Protein AF-A0A2N1TDG7-F1 (afdb_monomer_lite)

Foldseek 3Di:
DPCLAQPLCVVCVVVVLADPLLSVLLSVQLVVLVQFFPDWPDDPVVQVVCCVVPVDGDSGIHVSSVCSNCLCPVCSPPDSVVSSVVSVVVLLLLVVLCVPPVPDDPVVVVVLVVLLCVLPVVVDPDDDPVNVVSVSNNVSPCSCPRRVGDPRDDPVSVVVNVVVVVVVVD

Secondary structure (DSSP, 8-state):
---SS-GGGHHHHHTT-S-HHHHHHHHHHHHHHHHHB-SBSS-HHHHHHHHHHHSS--S--BHHHHHHHHHHHHTTTS-HHHHHHHHHHHHHHHHHHHHHHTT--HHHHHHHHHHHHHHHTT--S---HHHHHHHHHHHHHHHHHHHTB-S---HHHHHHHHHHHHHH--

pLDDT: mean 91.39, std 9.66, range [39.78, 97.44]

Structure (mmCIF, N/CA/C/O backbone):
data_AF-A0A2N1TDG7-F1
#
_entry.id   AF-A0A2N1TDG7-F1
#
loop_
_atom_site.group_PDB
_atom_site.id
_atom_site.type_symbol
_atom_site.label_atom_id
_atom_site.label_alt_id
_atom_site.label_comp_id
_atom_site.label_asym_id
_atom_site.label_entity_id
_atom_site.label_seq_id
_atom_site.pdbx_PDB_ins_code
_atom_site.Cartn_x
_atom_site.Cartn_y
_atom_site.Cartn_z
_atom_site.occupancy
_atom_site.B_iso_or_equiv
_atom_site.auth_seq_id
_atom_site.auth_comp_id
_atom_site.auth_asym_id
_atom_site.auth_atom_id
_atom_site.pdbx_PDB_model_num
ATOM 1 N N . MET A 1 1 ? -23.188 -1.110 1.672 1.00 39.78 1 MET A N 1
ATOM 2 C CA . MET A 1 1 ? -22.485 -0.480 2.803 1.00 39.78 1 MET A CA 1
ATOM 3 C C . MET A 1 1 ? -21.022 -0.675 2.515 1.00 39.78 1 MET A C 1
ATOM 5 O O . MET A 1 1 ? -20.611 -1.820 2.396 1.00 39.78 1 MET A O 1
ATOM 9 N N . GLU A 1 2 ? -20.298 0.408 2.280 1.00 57.28 2 GLU A N 1
ATOM 10 C CA . GLU A 1 2 ? -18.840 0.365 2.197 1.00 57.28 2 GLU A CA 1
ATOM 11 C C . GLU A 1 2 ? -18.329 0.073 3.612 1.00 57.28 2 GLU A C 1
ATOM 13 O O . GLU A 1 2 ? -18.681 0.789 4.552 1.00 57.28 2 GLU A O 1
ATOM 18 N N . GLN A 1 3 ? -17.622 -1.042 3.803 1.00 69.38 3 GLN A N 1
ATOM 19 C CA . GLN A 1 3 ? -16.977 -1.334 5.081 1.00 69.38 3 GLN A CA 1
ATOM 20 C C . GLN A 1 3 ? -15.723 -0.467 5.171 1.00 69.38 3 GLN A C 1
ATOM 22 O O . GLN A 1 3 ? -14.712 -0.755 4.542 1.00 69.38 3 GLN A O 1
ATOM 27 N N . ILE A 1 4 ? -15.829 0.624 5.927 1.00 83.81 4 ILE A N 1
ATOM 28 C CA . ILE A 1 4 ? -14.756 1.612 6.114 1.00 83.81 4 ILE A CA 1
ATOM 29 C C . ILE A 1 4 ? -13.633 1.034 7.001 1.00 83.81 4 ILE A C 1
ATOM 31 O O . ILE A 1 4 ? -12.453 1.341 6.839 1.00 83.81 4 ILE A O 1
ATOM 35 N N . ILE A 1 5 ? -14.003 0.140 7.919 1.00 88.88 5 ILE A N 1
ATOM 36 C CA . ILE A 1 5 ? -13.093 -0.644 8.751 1.00 88.88 5 ILE A CA 1
ATOM 37 C C . ILE A 1 5 ? -13.352 -2.124 8.492 1.00 88.88 5 ILE A C 1
ATOM 39 O O . ILE A 1 5 ? -14.504 -2.560 8.458 1.00 88.88 5 ILE A O 1
ATOM 43 N N . ASN A 1 6 ? -12.274 -2.881 8.338 1.00 90.62 6 ASN A N 1
ATOM 44 C CA . ASN A 1 6 ? -12.296 -4.320 8.204 1.00 90.62 6 ASN A CA 1
ATOM 45 C C . ASN A 1 6 ? -12.738 -4.988 9.512 1.00 90.62 6 ASN A C 1
ATOM 47 O O . ASN A 1 6 ? -12.244 -4.653 10.591 1.00 90.62 6 ASN A O 1
ATOM 51 N N . ASP A 1 7 ? -13.615 -5.988 9.416 1.00 89.81 7 ASP A N 1
ATOM 52 C CA . ASP A 1 7 ? -14.143 -6.702 10.583 1.00 89.81 7 ASP A CA 1
ATOM 53 C C . ASP A 1 7 ? -13.040 -7.384 11.416 1.00 89.81 7 ASP A C 1
ATOM 55 O O . ASP A 1 7 ? -13.212 -7.591 12.620 1.00 89.81 7 ASP A O 1
ATOM 59 N N . ALA A 1 8 ? -11.880 -7.677 10.814 1.00 88.50 8 ALA A N 1
ATOM 60 C CA . ALA A 1 8 ? -10.707 -8.191 11.519 1.00 88.50 8 ALA A CA 1
ATOM 61 C C . ALA A 1 8 ? -10.191 -7.243 12.620 1.00 88.50 8 ALA A C 1
ATOM 63 O O . ALA A 1 8 ? -9.567 -7.709 13.572 1.00 88.50 8 ALA A O 1
ATOM 64 N N . LEU A 1 9 ? -10.480 -5.940 12.532 1.00 92.00 9 LEU A N 1
ATOM 65 C CA . LEU A 1 9 ? -10.015 -4.929 13.486 1.00 92.00 9 LEU A CA 1
ATOM 66 C C . LEU A 1 9 ? -10.985 -4.660 14.637 1.00 92.00 9 LEU A C 1
ATOM 68 O O . LEU A 1 9 ? -10.598 -4.038 15.628 1.00 92.00 9 LEU A O 1
ATOM 72 N N . ILE A 1 10 ? -12.226 -5.152 14.553 1.00 91.62 10 ILE A N 1
ATOM 73 C CA . ILE A 1 10 ? -13.249 -4.937 15.587 1.00 91.62 10 ILE A CA 1
ATOM 74 C C . ILE A 1 10 ? -12.763 -5.357 16.988 1.00 91.62 10 ILE A C 1
ATOM 76 O O . ILE A 1 10 ? -12.973 -4.584 17.927 1.00 91.62 10 ILE A O 1
ATOM 80 N N . PRO A 1 11 ? -12.097 -6.517 17.183 1.00 92.62 11 PRO A N 1
ATOM 81 C CA . PRO A 1 11 ? -11.568 -6.890 18.496 1.00 92.62 11 PRO A CA 1
ATOM 82 C C . PRO A 1 11 ? -10.560 -5.870 19.038 1.00 92.62 11 PRO A C 1
ATOM 84 O O . PRO A 1 11 ? -10.706 -5.412 20.167 1.00 92.62 11 PRO A O 1
ATOM 87 N N . MET A 1 12 ? -9.609 -5.431 18.207 1.00 92.31 12 MET A N 1
ATOM 88 C CA . MET A 1 12 ? -8.567 -4.469 18.594 1.00 92.31 12 MET A CA 1
ATOM 89 C C . MET A 1 12 ? -9.164 -3.115 18.995 1.00 92.31 12 MET A C 1
ATOM 91 O O . MET A 1 12 ? -8.729 -2.494 19.966 1.00 92.31 12 MET A O 1
ATOM 95 N N . MET A 1 13 ? -10.196 -2.666 18.278 1.00 91.81 13 MET A N 1
ATOM 96 C CA . MET A 1 13 ? -10.929 -1.445 18.616 1.00 91.81 13 MET A CA 1
ATOM 97 C C . MET A 1 13 ? -11.673 -1.581 19.947 1.00 91.81 13 MET A C 1
ATOM 99 O O . MET A 1 13 ? -11.580 -0.698 20.798 1.00 91.81 13 MET A O 1
ATOM 103 N N . ASN A 1 14 ? -12.391 -2.690 20.145 1.00 91.69 14 ASN A N 1
ATOM 104 C CA . ASN A 1 14 ? -13.160 -2.937 21.367 1.00 91.69 14 ASN A CA 1
ATOM 105 C C . ASN A 1 14 ? -12.265 -3.081 22.605 1.00 91.69 14 ASN A C 1
ATOM 107 O O . ASN A 1 14 ? -12.670 -2.708 23.704 1.00 91.69 14 ASN A O 1
ATOM 111 N N . GLU A 1 15 ? -11.052 -3.603 22.428 1.00 93.56 15 GLU A N 1
ATOM 112 C CA . GLU A 1 15 ? -10.044 -3.749 23.480 1.00 93.56 15 GLU A CA 1
ATOM 113 C C . GLU A 1 15 ? -9.252 -2.454 23.738 1.00 93.56 15 GLU A C 1
ATOM 115 O O . GLU A 1 15 ? -8.420 -2.410 24.642 1.00 93.56 15 GLU A O 1
ATOM 120 N N . GLY A 1 16 ? -9.524 -1.378 22.989 1.00 90.25 16 GLY A N 1
ATOM 121 C CA . GLY A 1 16 ? -8.869 -0.079 23.161 1.00 90.25 16 GLY A CA 1
ATOM 122 C C . GLY A 1 16 ? -7.412 -0.052 22.693 1.00 90.25 16 GLY A C 1
ATOM 123 O O . GLY A 1 16 ? -6.654 0.819 23.113 1.00 90.25 16 GLY A O 1
ATOM 124 N N . MET A 1 17 ? -7.015 -0.993 21.834 1.00 92.19 17 MET A N 1
ATOM 125 C CA . MET A 1 17 ? -5.651 -1.104 21.306 1.00 92.19 17 MET A CA 1
ATOM 126 C C . MET A 1 17 ? -5.342 -0.071 20.216 1.00 92.19 17 MET A C 1
ATOM 128 O O . MET A 1 17 ? -4.180 0.192 19.918 1.00 92.19 17 MET A O 1
ATOM 132 N N . LEU A 1 18 ? -6.378 0.508 19.605 1.00 92.81 18 LEU A N 1
ATOM 133 C CA . LEU A 1 18 ? -6.262 1.495 18.538 1.00 92.81 18 LEU A CA 1
ATOM 134 C C . LEU A 1 18 ? -6.787 2.844 19.030 1.00 92.81 18 LEU A C 1
ATOM 136 O O . LEU A 1 18 ? -7.944 2.956 19.443 1.00 92.81 18 LEU A O 1
ATOM 140 N N . SER A 1 19 ? -5.943 3.875 18.973 1.00 93.44 19 SER A N 1
ATOM 141 C CA . SER A 1 19 ? -6.372 5.249 19.231 1.00 93.44 19 SER A CA 1
ATOM 142 C C . SER A 1 19 ? -7.298 5.752 18.117 1.00 93.44 19 SER A C 1
ATOM 144 O O . SER A 1 19 ? -7.330 5.212 17.010 1.00 93.44 19 SER A O 1
ATOM 146 N N . ILE A 1 20 ? -8.053 6.819 18.396 1.00 92.69 20 ILE A N 1
ATOM 147 C CA . ILE A 1 20 ? -8.928 7.456 17.396 1.00 92.69 20 ILE A CA 1
ATOM 148 C C . ILE A 1 20 ? -8.111 7.933 16.187 1.00 92.69 20 ILE A C 1
ATOM 150 O O . ILE A 1 20 ? -8.551 7.774 15.051 1.00 92.69 20 ILE A O 1
ATOM 154 N N . GLU A 1 21 ? -6.913 8.471 16.422 1.00 94.06 21 GLU A N 1
ATOM 155 C CA . GLU A 1 21 ? -6.016 8.928 15.355 1.00 94.06 21 GLU A CA 1
ATOM 156 C C . GLU A 1 21 ? -5.603 7.769 14.441 1.00 94.06 21 GLU A C 1
ATOM 158 O O . GLU A 1 21 ? -5.742 7.878 13.224 1.00 94.06 21 GLU A O 1
ATOM 163 N N . ARG A 1 22 ? -5.231 6.614 15.011 1.00 95.31 22 ARG A N 1
ATOM 164 C CA . ARG A 1 22 ? -4.927 5.410 14.222 1.00 95.31 22 ARG A CA 1
ATOM 165 C C . ARG A 1 22 ? -6.107 4.911 13.421 1.00 95.31 22 ARG A C 1
ATOM 167 O O . ARG A 1 22 ? -5.932 4.501 12.283 1.00 95.31 22 ARG A O 1
ATOM 174 N N . ILE A 1 23 ? -7.303 4.923 14.005 1.00 94.75 23 ILE A N 1
ATOM 175 C CA . ILE A 1 23 ? -8.512 4.506 13.291 1.00 94.75 23 ILE A CA 1
ATOM 176 C C . ILE A 1 23 ? -8.710 5.399 12.064 1.00 94.75 23 ILE A C 1
ATOM 178 O O . ILE A 1 23 ? -8.958 4.882 10.981 1.00 94.75 23 ILE A O 1
ATOM 182 N N . HIS A 1 24 ? -8.539 6.717 12.193 1.00 95.31 24 HIS A N 1
ATOM 183 C CA . HIS A 1 24 ? -8.613 7.624 11.046 1.00 95.31 24 HIS A CA 1
ATOM 184 C C . HIS A 1 24 ? -7.549 7.333 9.985 1.00 95.31 24 HIS A C 1
ATOM 186 O O . HIS A 1 24 ? -7.882 7.274 8.803 1.00 95.31 24 HIS A O 1
ATOM 192 N N . ASP A 1 25 ? -6.302 7.104 10.390 1.00 97.00 25 ASP A N 1
ATOM 193 C CA . ASP A 1 25 ? -5.216 6.787 9.461 1.00 97.00 25 ASP A CA 1
ATOM 194 C C . ASP A 1 25 ? -5.434 5.428 8.753 1.00 97.00 25 ASP A C 1
ATOM 196 O O . ASP A 1 25 ? -5.157 5.288 7.561 1.00 97.00 25 ASP A O 1
ATOM 200 N N . LEU A 1 26 ? -6.001 4.441 9.454 1.00 96.94 26 LEU A N 1
ATOM 201 C CA . LEU A 1 26 ? -6.372 3.126 8.916 1.00 96.94 26 LEU A CA 1
ATOM 202 C C . LEU A 1 26 ? -7.540 3.198 7.926 1.00 96.94 26 LEU A C 1
ATOM 204 O O . LEU A 1 26 ? -7.561 2.474 6.930 1.00 96.94 26 LEU A O 1
ATOM 208 N N . ILE A 1 27 ? -8.528 4.053 8.189 1.00 96.50 27 ILE A N 1
ATOM 209 C CA . ILE A 1 27 ? -9.608 4.343 7.235 1.00 96.50 27 ILE A CA 1
ATOM 210 C C . ILE A 1 27 ? -9.012 4.977 5.984 1.00 96.50 27 ILE A C 1
ATOM 212 O O . ILE A 1 27 ? -9.246 4.498 4.877 1.00 96.50 27 ILE A O 1
ATOM 216 N N . TYR A 1 28 ? -8.190 6.008 6.180 1.00 96.88 28 TYR A N 1
ATOM 217 C CA . TYR A 1 28 ? -7.565 6.743 5.095 1.00 96.88 28 TYR A CA 1
ATOM 218 C C . TYR A 1 28 ? -6.764 5.824 4.169 1.00 96.88 28 TYR A C 1
ATOM 220 O O . TYR A 1 28 ? -6.957 5.865 2.954 1.00 96.88 28 TYR A O 1
ATOM 228 N N . ILE A 1 29 ? -5.894 4.969 4.721 1.00 97.38 29 ILE A N 1
ATOM 229 C CA . ILE A 1 29 ? -5.066 4.098 3.883 1.00 97.38 29 ILE A CA 1
ATOM 230 C C . ILE A 1 29 ? -5.910 3.079 3.115 1.00 97.38 29 ILE A C 1
ATOM 232 O O . ILE A 1 29 ? -5.647 2.840 1.939 1.00 97.38 29 ILE A O 1
ATOM 236 N N . LYS A 1 30 ? -6.964 2.528 3.729 1.00 97.12 30 LYS A N 1
ATOM 237 C CA . LYS A 1 30 ? -7.884 1.621 3.036 1.00 97.12 30 LYS A CA 1
ATOM 238 C C . LYS A 1 30 ? -8.555 2.317 1.856 1.00 97.12 30 LYS A C 1
ATOM 240 O O . LYS A 1 30 ? -8.523 1.790 0.748 1.00 97.12 30 LYS A O 1
ATOM 245 N N . GLU A 1 31 ? -9.120 3.499 2.087 1.00 96.56 31 GLU A N 1
ATOM 246 C CA . GLU A 1 31 ? -9.810 4.277 1.057 1.00 96.56 31 GLU A CA 1
ATOM 247 C C . GLU A 1 31 ? -8.870 4.693 -0.077 1.00 96.56 31 GLU A C 1
ATOM 249 O O . GLU A 1 31 ? -9.250 4.592 -1.242 1.00 96.56 31 GLU A O 1
ATOM 254 N N . LEU A 1 32 ? -7.641 5.119 0.244 1.00 97.25 32 LEU A N 1
ATOM 255 C CA . LEU A 1 32 ? -6.604 5.420 -0.742 1.00 97.25 32 LEU A CA 1
ATOM 256 C C . LEU A 1 32 ? -6.355 4.205 -1.642 1.00 97.25 32 LEU A C 1
ATOM 258 O O . LEU A 1 32 ? -6.479 4.312 -2.862 1.00 97.25 32 LEU A O 1
ATOM 262 N N . ILE A 1 33 ? -6.019 3.059 -1.043 1.00 97.44 33 ILE A N 1
ATOM 263 C CA . ILE A 1 33 ? -5.650 1.846 -1.779 1.00 97.44 33 ILE A CA 1
ATOM 264 C C . ILE A 1 33 ? -6.830 1.325 -2.602 1.00 97.44 33 ILE A C 1
ATOM 266 O O . ILE A 1 33 ? -6.655 1.008 -3.778 1.00 97.44 33 ILE A O 1
ATOM 270 N N . ASP A 1 34 ? -8.035 1.282 -2.030 1.00 96.19 34 ASP A N 1
ATOM 271 C CA . ASP A 1 34 ? -9.234 0.817 -2.733 1.00 96.19 34 ASP A CA 1
ATOM 272 C C . ASP A 1 34 ? -9.595 1.730 -3.924 1.00 96.19 34 ASP A C 1
ATOM 274 O O . ASP A 1 34 ? -10.115 1.246 -4.929 1.00 96.19 34 ASP A O 1
ATOM 278 N N . ARG A 1 35 ? -9.280 3.034 -3.866 1.00 96.31 35 ARG A N 1
ATOM 279 C CA . ARG A 1 35 ? -9.484 3.970 -4.988 1.00 96.31 35 ARG A CA 1
ATOM 280 C C . ARG A 1 35 ? -8.512 3.758 -6.139 1.00 96.31 35 ARG A C 1
ATOM 282 O O . ARG A 1 35 ? -8.903 3.936 -7.294 1.00 96.31 35 ARG A O 1
ATOM 289 N N . VAL A 1 36 ? -7.246 3.490 -5.829 1.00 97.00 36 VAL A N 1
ATOM 290 C CA . VAL A 1 36 ? -6.164 3.466 -6.827 1.00 97.00 36 VAL A CA 1
ATOM 291 C C . VAL A 1 36 ? -5.855 2.062 -7.331 1.00 97.00 36 VAL A C 1
ATOM 293 O O . VAL A 1 36 ? -5.184 1.924 -8.347 1.00 97.00 36 VAL A O 1
ATOM 296 N N . SER A 1 37 ? -6.338 1.018 -6.661 1.00 97.06 37 SER A N 1
ATOM 297 C CA . SER A 1 37 ? -6.128 -0.369 -7.067 1.00 97.06 37 SER A CA 1
ATOM 298 C C . SER A 1 37 ? -7.207 -0.844 -8.044 1.00 97.06 37 SER A C 1
ATOM 300 O O . SER A 1 37 ? -8.404 -0.689 -7.813 1.00 97.06 37 SER A O 1
ATOM 302 N N . THR A 1 38 ? -6.787 -1.484 -9.137 1.00 95.50 38 THR A N 1
ATOM 303 C CA . THR A 1 38 ? -7.698 -2.145 -10.095 1.00 95.50 38 THR A CA 1
ATOM 304 C C . THR A 1 38 ? -7.807 -3.652 -9.883 1.00 95.50 38 THR A C 1
ATOM 306 O O . THR A 1 38 ? -8.642 -4.313 -10.507 1.00 95.50 38 THR A O 1
ATOM 309 N N . ARG A 1 39 ? -6.969 -4.212 -9.008 1.00 94.88 39 ARG A N 1
ATOM 310 C CA . ARG A 1 39 ? -6.893 -5.643 -8.710 1.00 94.88 39 ARG A CA 1
ATOM 311 C C . ARG A 1 39 ? -7.417 -5.930 -7.309 1.00 94.88 39 ARG A C 1
ATOM 313 O O . ARG A 1 39 ? -7.444 -5.067 -6.439 1.00 94.88 39 ARG A O 1
ATOM 320 N N . LYS A 1 40 ? -7.850 -7.167 -7.082 1.00 92.06 40 LYS A N 1
ATOM 321 C CA . LYS A 1 40 ? -8.222 -7.633 -5.741 1.00 92.06 40 LYS A CA 1
ATOM 322 C C . LYS A 1 40 ? -7.046 -8.354 -5.101 1.00 92.06 40 LYS A C 1
ATOM 324 O O . LYS A 1 40 ? -6.244 -8.953 -5.811 1.00 92.06 40 LYS A O 1
ATOM 329 N N . TYR A 1 41 ? -7.005 -8.354 -3.771 1.00 93.31 41 TYR A N 1
ATOM 330 C CA . TYR A 1 41 ? -6.035 -9.153 -3.025 1.00 93.31 41 TYR A CA 1
ATOM 331 C C . TYR A 1 41 ? -6.302 -10.650 -3.214 1.00 93.31 41 TYR A C 1
ATOM 333 O O . TYR A 1 41 ? -5.388 -11.440 -3.439 1.00 93.31 41 TYR A O 1
ATOM 341 N N . ILE A 1 42 ? -7.582 -11.036 -3.200 1.00 92.12 42 ILE A N 1
ATOM 342 C CA . ILE A 1 42 ? -8.017 -12.377 -3.588 1.00 92.12 42 ILE A CA 1
ATOM 343 C C . ILE A 1 42 ? -9.043 -12.328 -4.714 1.00 92.12 42 ILE A C 1
ATOM 345 O O . ILE A 1 42 ? -9.989 -11.536 -4.724 1.00 92.12 42 ILE A O 1
ATOM 349 N N . GLU A 1 43 ? -8.876 -13.245 -5.660 1.00 90.25 43 GLU A N 1
ATOM 350 C CA . GLU A 1 43 ? -9.815 -13.421 -6.757 1.00 90.25 43 GLU A CA 1
ATOM 351 C C . GLU A 1 43 ? -11.204 -13.818 -6.253 1.00 90.25 43 GL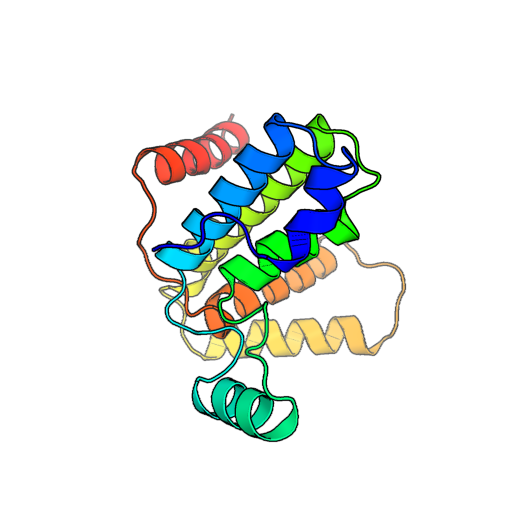U A C 1
ATOM 353 O O . GLU A 1 43 ? -11.355 -14.602 -5.311 1.00 90.25 43 GLU A O 1
ATOM 358 N N . SER A 1 44 ? -12.243 -13.332 -6.938 1.00 87.12 44 SER A N 1
ATOM 359 C CA . SER A 1 44 ? -13.638 -13.555 -6.515 1.00 87.12 44 SER A CA 1
ATOM 360 C C . SER A 1 44 ? -13.976 -15.050 -6.430 1.00 87.12 44 SER A C 1
ATOM 362 O O . SER A 1 44 ? -14.647 -15.486 -5.500 1.00 87.12 44 SER A O 1
ATOM 364 N N . ARG A 1 45 ? -13.426 -15.859 -7.345 1.00 89.88 45 ARG A N 1
ATOM 365 C CA . ARG A 1 45 ? -13.568 -17.321 -7.322 1.00 89.88 45 ARG A CA 1
ATOM 366 C C . ARG A 1 45 ? -12.941 -17.949 -6.075 1.00 89.88 45 ARG A C 1
ATOM 368 O O . ARG A 1 45 ? -13.538 -18.837 -5.478 1.00 89.88 45 ARG A O 1
ATOM 375 N N . THR A 1 46 ? -11.762 -17.483 -5.673 1.00 91.38 46 THR A N 1
ATOM 376 C CA . THR A 1 46 ? -11.080 -17.965 -4.466 1.00 91.38 46 THR A CA 1
ATOM 377 C C . THR A 1 46 ? -11.891 -17.627 -3.219 1.00 91.38 46 THR A C 1
ATOM 379 O O . THR A 1 46 ? -12.069 -18.481 -2.353 1.00 91.38 46 THR A O 1
ATOM 382 N N . ALA A 1 47 ? -12.445 -16.413 -3.148 1.00 90.25 47 ALA A N 1
ATOM 383 C CA . ALA A 1 47 ? -13.326 -16.011 -2.054 1.00 90.25 47 ALA A CA 1
ATOM 384 C C . ALA A 1 47 ? -14.589 -16.893 -1.976 1.00 90.25 47 ALA A C 1
ATOM 386 O O . ALA A 1 47 ? -14.959 -17.346 -0.892 1.00 90.25 47 ALA A O 1
ATOM 387 N N . GLU A 1 48 ? -15.210 -17.207 -3.118 1.00 91.25 48 GLU A N 1
ATOM 388 C CA . GLU A 1 48 ? -16.355 -18.125 -3.186 1.00 91.25 48 GLU A CA 1
ATOM 389 C C . GLU A 1 48 ? -16.000 -19.552 -2.748 1.00 91.25 48 GLU A C 1
ATOM 391 O O . GLU A 1 48 ? -16.776 -20.194 -2.036 1.00 91.25 48 GLU A O 1
ATOM 396 N N . ASP A 1 49 ? -14.838 -20.063 -3.152 1.00 93.06 49 ASP A N 1
ATOM 397 C CA . ASP A 1 49 ? -14.385 -21.401 -2.770 1.00 93.06 49 ASP A CA 1
ATOM 398 C C . ASP A 1 49 ? -14.096 -21.485 -1.259 1.00 93.06 49 ASP A C 1
ATOM 400 O O . ASP A 1 49 ? -14.457 -22.474 -0.613 1.00 93.06 49 ASP A O 1
ATOM 404 N N . LEU A 1 50 ? -13.534 -20.426 -0.662 1.00 91.62 50 LEU A N 1
ATOM 405 C CA . LEU A 1 50 ? -13.372 -20.307 0.791 1.00 91.62 50 LEU A CA 1
ATOM 406 C C . LEU A 1 50 ? -14.726 -20.271 1.508 1.00 91.62 50 LEU A C 1
ATOM 408 O O . LEU A 1 50 ? -14.919 -21.013 2.474 1.00 91.62 50 LEU A O 1
ATOM 412 N N . PHE A 1 51 ? -15.686 -19.497 0.997 1.00 92.75 51 PHE A N 1
ATOM 413 C CA . PHE A 1 51 ? -17.042 -19.454 1.540 1.00 92.75 51 PHE A CA 1
ATOM 414 C C . PHE A 1 51 ? -17.721 -20.825 1.496 1.00 92.75 51 PHE A C 1
ATOM 416 O O . PHE A 1 51 ? -18.288 -21.269 2.492 1.00 92.75 51 PHE A O 1
ATOM 423 N N . ARG A 1 52 ? -17.615 -21.552 0.378 1.00 94.12 52 ARG A N 1
ATOM 424 C CA . ARG A 1 52 ? -18.168 -22.913 0.255 1.00 94.12 52 ARG A CA 1
ATOM 425 C C . ARG A 1 52 ? -17.539 -23.892 1.242 1.00 94.12 52 ARG A C 1
ATOM 427 O O . ARG A 1 52 ? -18.226 -24.790 1.719 1.00 94.12 52 ARG A O 1
ATOM 434 N N . LYS A 1 53 ? -16.243 -23.742 1.527 1.00 95.19 53 LYS A N 1
ATOM 435 C CA . LYS A 1 53 ? -15.496 -24.648 2.406 1.00 95.19 53 LYS A CA 1
ATOM 436 C C . LYS A 1 53 ? -15.729 -24.372 3.891 1.00 95.19 53 LYS A C 1
ATOM 438 O O . LYS A 1 53 ? -15.820 -25.322 4.665 1.00 95.19 53 LYS A O 1
ATOM 443 N N . TYR A 1 54 ? -15.798 -23.104 4.286 1.00 94.38 54 TYR A N 1
ATOM 444 C CA . TYR A 1 54 ? -15.799 -22.693 5.694 1.00 94.38 54 TYR A CA 1
ATOM 445 C C . TYR A 1 54 ? -17.107 -22.036 6.156 1.00 94.38 54 TYR A C 1
ATOM 447 O O . TYR A 1 54 ? -17.290 -21.826 7.350 1.00 94.38 54 TYR A O 1
ATOM 455 N N . GLY A 1 55 ? -18.030 -21.732 5.240 1.00 91.69 55 GLY A N 1
ATOM 456 C CA . GLY A 1 55 ? -19.327 -21.115 5.538 1.00 91.69 55 GLY A CA 1
ATOM 457 C C . GLY A 1 55 ? -19.268 -19.616 5.850 1.00 91.69 55 GLY A C 1
ATOM 458 O O . GLY A 1 55 ? -20.293 -19.034 6.198 1.00 91.69 55 GLY A O 1
ATOM 459 N N . VAL A 1 56 ? -18.094 -18.992 5.733 1.00 90.00 56 VAL A N 1
ATOM 460 C CA . VAL A 1 56 ? -17.856 -17.569 6.013 1.00 90.00 56 VAL A CA 1
ATOM 461 C C . VAL A 1 56 ? -17.005 -16.950 4.910 1.00 90.00 56 VAL A C 1
ATOM 463 O O . VAL A 1 56 ? -16.141 -17.618 4.339 1.00 90.00 56 VAL A O 1
ATOM 466 N N . MET A 1 57 ? -17.276 -15.686 4.581 1.00 88.56 57 MET A N 1
ATOM 467 C CA . MET A 1 57 ? -16.433 -14.938 3.648 1.00 88.56 57 MET A CA 1
ATOM 468 C C . MET A 1 57 ? -15.110 -14.580 4.337 1.00 88.56 57 MET A C 1
ATOM 470 O O . MET A 1 57 ? -15.111 -14.334 5.544 1.00 88.56 57 MET A O 1
ATOM 474 N N . PRO A 1 58 ? -13.985 -14.557 3.605 1.00 90.69 58 PRO A N 1
ATOM 475 C CA . PRO A 1 58 ? -12.739 -14.031 4.143 1.00 90.69 58 PRO A CA 1
ATOM 476 C C . PRO A 1 58 ? -12.891 -12.542 4.466 1.00 90.69 58 PRO A C 1
ATOM 478 O O . PRO A 1 58 ? -13.517 -11.805 3.706 1.00 90.69 58 PRO A O 1
ATOM 481 N N . ASN A 1 59 ? -12.283 -12.111 5.570 1.00 90.12 59 ASN A N 1
ATOM 482 C CA . ASN A 1 59 ? -12.295 -10.704 5.966 1.00 90.12 59 ASN A CA 1
ATOM 483 C C . ASN A 1 59 ? -11.432 -9.846 5.032 1.00 90.12 59 ASN A C 1
ATOM 485 O O . ASN A 1 59 ? -11.757 -8.693 4.804 1.00 90.12 59 ASN A O 1
ATOM 489 N N . ILE A 1 60 ? -10.357 -10.402 4.466 1.00 92.88 60 ILE A N 1
ATOM 490 C CA . ILE A 1 60 ? -9.458 -9.683 3.557 1.00 92.88 60 ILE A CA 1
ATOM 491 C C . ILE A 1 60 ? -9.808 -10.052 2.116 1.00 92.88 60 ILE A C 1
ATOM 493 O O . ILE A 1 60 ? -9.569 -11.187 1.695 1.00 92.88 60 ILE A O 1
ATOM 497 N N . ILE A 1 61 ? -10.386 -9.107 1.368 1.00 93.12 61 ILE A N 1
ATOM 498 C CA . ILE A 1 61 ? -10.792 -9.299 -0.032 1.00 93.12 61 ILE A CA 1
ATOM 499 C C . ILE A 1 61 ? -10.063 -8.322 -0.958 1.00 93.12 61 ILE A C 1
ATOM 501 O O . ILE A 1 61 ? -9.582 -8.722 -2.025 1.00 93.12 61 ILE A O 1
ATOM 505 N N . THR A 1 62 ? -9.988 -7.047 -0.577 1.00 94.94 62 THR A N 1
ATOM 506 C CA . THR A 1 62 ? -9.299 -6.000 -1.342 1.00 94.94 62 THR A CA 1
ATOM 507 C C . THR A 1 62 ? -7.878 -5.775 -0.837 1.00 94.94 62 THR A C 1
ATOM 509 O O . THR A 1 62 ? -7.514 -6.197 0.261 1.00 94.94 62 THR A O 1
ATOM 512 N N . TRP A 1 63 ? -7.059 -5.086 -1.634 1.00 96.56 63 TRP A N 1
ATOM 513 C CA . TRP A 1 63 ? -5.763 -4.617 -1.149 1.00 96.56 63 TRP A CA 1
ATOM 514 C C . TRP A 1 63 ? -5.927 -3.624 0.007 1.00 96.56 63 TRP A C 1
ATOM 516 O O . TRP A 1 63 ? -5.161 -3.696 0.961 1.00 96.56 63 TRP A O 1
ATOM 526 N N . GLY A 1 64 ? -6.961 -2.773 0.005 1.00 96.62 64 GLY A N 1
ATOM 527 C CA . GLY A 1 64 ? -7.243 -1.887 1.134 1.00 96.62 64 GLY A CA 1
ATOM 528 C C . GLY A 1 64 ? -7.532 -2.647 2.433 1.00 96.62 64 GLY A C 1
ATOM 529 O O . GLY A 1 64 ? -7.038 -2.247 3.483 1.00 96.62 64 GLY A O 1
ATOM 530 N N . ASP A 1 65 ? -8.251 -3.778 2.376 1.00 96.12 65 ASP A N 1
ATOM 531 C CA . ASP A 1 65 ? -8.436 -4.661 3.541 1.00 96.12 65 ASP A CA 1
ATOM 532 C C . ASP A 1 65 ? -7.107 -5.198 4.073 1.00 96.12 65 ASP A C 1
ATOM 534 O O . ASP A 1 65 ? -6.888 -5.235 5.287 1.00 96.12 65 ASP A O 1
ATOM 538 N N . TYR A 1 66 ? -6.236 -5.625 3.156 1.00 96.25 66 TYR A N 1
ATOM 539 C CA . TYR A 1 66 ? -4.931 -6.180 3.486 1.00 96.25 66 TYR A CA 1
ATOM 540 C C . TYR A 1 66 ? -4.053 -5.126 4.158 1.00 96.25 66 TYR A C 1
ATOM 542 O O . TYR A 1 66 ? -3.614 -5.348 5.280 1.00 96.25 66 TYR A O 1
ATOM 550 N N . PHE A 1 67 ? -3.866 -3.960 3.531 1.00 96.94 67 PHE A N 1
ATOM 551 C CA . PHE A 1 67 ? -3.054 -2.878 4.093 1.00 96.94 67 PHE A CA 1
ATOM 552 C C . PHE A 1 67 ? -3.592 -2.416 5.445 1.00 96.94 67 PHE A C 1
ATOM 554 O O . PHE A 1 67 ? -2.828 -2.277 6.395 1.00 96.94 67 PHE A O 1
ATOM 561 N N . GLN A 1 68 ? -4.908 -2.234 5.565 1.00 96.94 68 GLN A N 1
ATOM 562 C CA . GLN A 1 68 ? -5.517 -1.820 6.823 1.00 96.94 68 GLN A CA 1
ATOM 563 C C . GLN A 1 68 ? -5.276 -2.846 7.937 1.00 96.94 68 GLN A C 1
ATOM 565 O O . GLN A 1 68 ? -4.906 -2.479 9.051 1.00 96.94 68 GLN A O 1
ATOM 570 N N . THR A 1 69 ? -5.465 -4.132 7.638 1.00 95.69 69 TH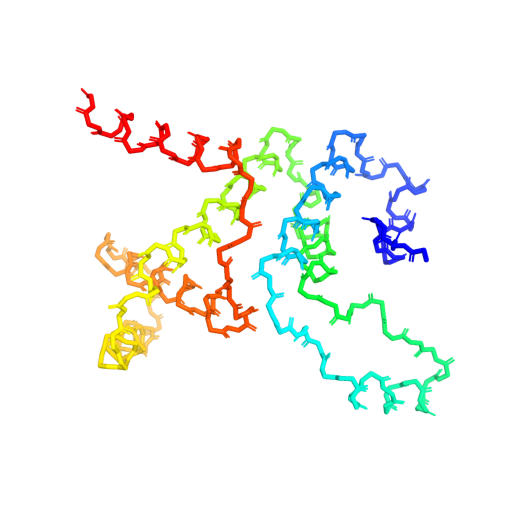R A N 1
ATOM 571 C CA . THR A 1 69 ? -5.289 -5.196 8.630 1.00 95.69 69 THR A CA 1
ATOM 572 C C . THR A 1 69 ? -3.821 -5.363 9.004 1.00 95.69 69 THR A C 1
ATOM 574 O O . THR A 1 69 ? -3.495 -5.359 10.188 1.00 95.69 69 THR A O 1
ATOM 577 N N . GLU A 1 70 ? -2.940 -5.437 8.007 1.00 95.94 70 GLU A N 1
ATOM 578 C CA . GLU A 1 70 ? -1.509 -5.659 8.194 1.00 95.94 70 GLU A CA 1
ATOM 579 C C . GLU A 1 70 ? -0.860 -4.508 8.958 1.00 95.94 70 GLU A C 1
ATOM 581 O O . GLU A 1 70 ? -0.108 -4.748 9.899 1.00 95.94 70 GLU A O 1
ATOM 586 N N . MET A 1 71 ? -1.179 -3.253 8.626 1.00 96.06 71 MET A N 1
ATOM 587 C CA . MET A 1 71 ? -0.642 -2.101 9.355 1.00 96.06 71 MET A CA 1
ATOM 588 C C . MET A 1 71 ? -1.131 -2.072 10.801 1.00 96.06 71 MET A C 1
ATOM 590 O O . MET A 1 71 ? -0.338 -1.821 11.707 1.00 96.06 71 MET A O 1
ATOM 594 N N . ALA A 1 72 ? -2.415 -2.352 11.040 1.00 94.69 72 ALA A N 1
ATOM 595 C CA . ALA A 1 72 ? -2.954 -2.379 12.394 1.00 94.69 72 ALA A CA 1
ATOM 596 C C . ALA A 1 72 ? -2.275 -3.448 13.264 1.00 94.69 72 ALA A C 1
ATOM 598 O O . ALA A 1 72 ? -2.008 -3.184 14.436 1.00 94.69 72 ALA A O 1
ATOM 599 N N . SER A 1 73 ? -1.981 -4.630 12.710 1.00 93.19 73 SER A N 1
ATOM 600 C CA . SER A 1 73 ? -1.357 -5.730 13.450 1.00 93.19 73 SER A CA 1
ATOM 601 C C . SER A 1 73 ? 0.156 -5.588 13.592 1.00 93.19 73 SER A C 1
ATOM 603 O O . SER A 1 73 ? 0.678 -5.738 14.694 1.00 93.19 73 SER A O 1
ATOM 605 N N . SER A 1 74 ? 0.868 -5.305 12.500 1.00 93.69 74 SER A N 1
ATOM 606 C CA . SER A 1 74 ? 2.339 -5.292 12.473 1.00 93.69 74 SER A CA 1
ATOM 607 C C . SER A 1 74 ? 2.938 -4.068 13.163 1.00 93.69 74 SER A C 1
ATOM 609 O O . SER A 1 74 ? 4.026 -4.151 13.729 1.00 93.69 74 SER A O 1
ATOM 611 N N . LEU A 1 75 ? 2.220 -2.941 13.164 1.00 94.12 75 LEU A N 1
ATOM 612 C CA . LEU A 1 75 ? 2.692 -1.669 13.719 1.00 94.12 75 LEU A 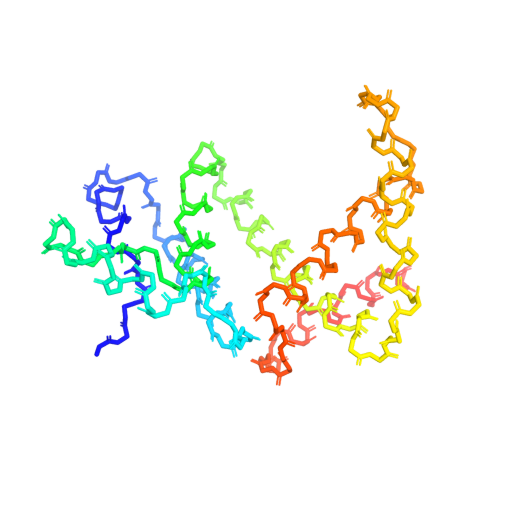CA 1
ATOM 613 C C . LEU A 1 75 ? 2.028 -1.327 15.056 1.00 94.12 75 LEU A C 1
ATOM 615 O O . LEU A 1 75 ? 2.088 -0.181 15.507 1.00 94.12 75 LEU A O 1
ATOM 619 N N . LEU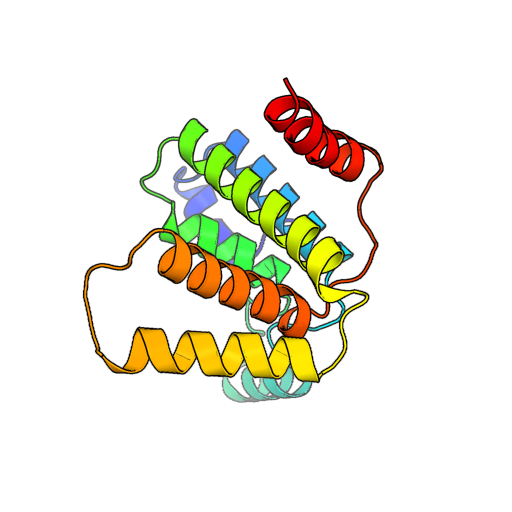 A 1 76 ? 1.387 -2.308 15.696 1.00 91.62 76 LEU A N 1
ATOM 620 C CA . LEU A 1 76 ? 0.609 -2.098 16.913 1.00 91.62 76 LEU A CA 1
ATOM 621 C C . LEU A 1 76 ? 1.436 -1.453 18.036 1.00 91.62 76 LEU A C 1
ATOM 623 O O . LEU A 1 76 ? 0.944 -0.564 18.729 1.00 91.62 76 LEU A O 1
ATOM 627 N N . GLU A 1 77 ? 2.692 -1.869 18.187 1.00 92.62 77 GLU A N 1
ATOM 628 C CA . GLU A 1 77 ? 3.584 -1.419 19.263 1.00 92.62 77 GLU A CA 1
ATOM 629 C C . GLU A 1 77 ? 4.254 -0.060 19.002 1.00 92.62 77 GLU A C 1
ATOM 631 O O . GLU A 1 77 ? 4.892 0.489 19.902 1.00 92.62 77 GLU A O 1
ATOM 636 N N . LEU A 1 78 ? 4.121 0.502 17.795 1.00 93.75 78 LEU A N 1
ATOM 637 C CA . LEU A 1 78 ? 4.693 1.811 17.479 1.00 93.75 78 LEU A CA 1
ATOM 638 C C . LEU A 1 78 ? 4.010 2.929 18.275 1.00 93.75 78 LEU A C 1
ATOM 640 O O . LEU A 1 78 ? 2.930 2.740 18.826 1.00 93.75 78 LEU A O 1
ATOM 644 N N . ALA A 1 79 ? 4.607 4.120 18.329 1.00 94.50 79 ALA A N 1
ATOM 645 C CA . ALA A 1 79 ? 3.899 5.314 18.793 1.00 94.50 79 ALA A CA 1
ATOM 646 C C . ALA A 1 79 ? 2.980 5.863 17.686 1.00 94.50 79 ALA A C 1
ATOM 648 O O . ALA A 1 79 ? 3.232 5.648 16.503 1.00 94.50 79 ALA A O 1
ATOM 649 N N . ASP A 1 80 ? 1.946 6.631 18.038 1.00 93.00 80 ASP A N 1
ATOM 650 C CA . ASP A 1 80 ? 0.989 7.181 17.055 1.00 93.00 80 ASP A CA 1
ATOM 651 C C . ASP A 1 80 ? 1.663 8.066 15.994 1.00 93.00 80 ASP A C 1
ATOM 653 O O . ASP A 1 80 ? 1.334 7.991 14.812 1.00 93.00 80 ASP A O 1
ATOM 657 N N . ALA A 1 81 ? 2.684 8.835 16.384 1.00 94.19 81 ALA A N 1
ATOM 658 C CA . ALA A 1 81 ? 3.479 9.618 15.440 1.00 94.19 81 ALA A CA 1
ATOM 659 C C . ALA A 1 81 ? 4.243 8.735 14.435 1.00 94.19 81 ALA A C 1
ATOM 661 O O . ALA A 1 81 ? 4.379 9.103 13.269 1.00 94.19 81 ALA A O 1
ATOM 662 N N . ASP A 1 82 ? 4.733 7.574 14.868 1.00 96.00 82 ASP A N 1
ATOM 663 C CA . ASP A 1 82 ? 5.476 6.632 14.026 1.00 96.00 82 ASP A CA 1
ATOM 664 C C . ASP A 1 82 ? 4.531 5.865 13.105 1.00 96.00 82 ASP A C 1
ATOM 666 O O . ASP A 1 82 ? 4.818 5.702 11.922 1.00 96.00 82 ASP A O 1
ATOM 670 N N . PHE A 1 83 ? 3.360 5.487 13.620 1.00 96.44 83 PHE A N 1
ATOM 671 C CA . PHE A 1 83 ? 2.284 4.898 12.834 1.00 96.44 83 PHE A CA 1
ATOM 672 C C . PHE A 1 83 ? 1.864 5.828 11.688 1.00 96.44 83 PHE A C 1
ATOM 674 O O . PHE A 1 83 ? 1.836 5.429 10.525 1.00 96.44 83 PHE A O 1
ATOM 681 N N . LYS A 1 84 ? 1.631 7.109 11.991 1.00 95.94 84 LYS A N 1
ATOM 682 C CA . LYS A 1 84 ? 1.283 8.120 10.987 1.00 95.94 84 LYS A CA 1
ATOM 683 C C . LYS A 1 84 ? 2.383 8.325 9.944 1.00 95.94 84 LYS A C 1
ATOM 685 O O . LYS A 1 84 ? 2.092 8.557 8.765 1.00 95.94 84 LYS A O 1
ATOM 690 N N . ARG A 1 85 ? 3.652 8.238 10.359 1.00 96.31 85 ARG A N 1
ATOM 691 C CA . ARG A 1 85 ? 4.792 8.250 9.433 1.00 96.31 85 ARG A CA 1
ATOM 692 C C . ARG A 1 85 ? 4.759 7.036 8.512 1.00 96.31 85 ARG A C 1
ATOM 694 O O . ARG A 1 85 ? 4.850 7.234 7.310 1.00 96.31 85 ARG A O 1
ATOM 701 N N . ALA A 1 86 ? 4.519 5.836 9.036 1.00 96.69 86 ALA A N 1
ATOM 702 C CA . ALA A 1 86 ? 4.391 4.630 8.220 1.00 96.69 86 ALA A CA 1
ATOM 703 C C . ALA A 1 86 ? 3.249 4.739 7.194 1.00 96.69 86 ALA A C 1
ATOM 705 O O . ALA A 1 86 ? 3.441 4.424 6.024 1.00 96.69 86 ALA A O 1
ATOM 706 N N . VAL A 1 87 ? 2.087 5.271 7.587 1.00 96.81 87 VAL A N 1
ATOM 707 C CA . VAL A 1 87 ? 0.962 5.528 6.661 1.00 96.81 87 VAL A CA 1
ATOM 708 C C . VAL A 1 87 ? 1.351 6.531 5.576 1.00 96.81 87 VAL A C 1
ATOM 710 O O . VAL A 1 87 ? 1.017 6.353 4.405 1.00 96.81 87 VAL A O 1
ATOM 713 N N . SER A 1 88 ? 2.104 7.566 5.947 1.00 96.50 88 SER A N 1
ATOM 714 C CA . SER A 1 88 ? 2.629 8.542 4.992 1.00 96.50 88 SER A CA 1
ATOM 715 C C . SER A 1 88 ? 3.645 7.923 4.028 1.00 96.50 88 SER A C 1
ATOM 717 O O . SER A 1 88 ? 3.611 8.257 2.848 1.00 96.50 88 SER A O 1
ATOM 719 N N . THR A 1 89 ? 4.495 7.006 4.497 1.00 96.00 89 THR A N 1
ATOM 720 C CA . THR A 1 89 ? 5.435 6.247 3.659 1.00 96.00 89 THR A CA 1
ATOM 721 C C . THR A 1 89 ? 4.692 5.379 2.651 1.00 96.00 89 THR A C 1
ATOM 723 O O . THR A 1 89 ? 4.957 5.496 1.464 1.00 96.00 89 THR A O 1
ATOM 726 N N . VAL A 1 90 ? 3.686 4.603 3.074 1.00 96.88 90 VAL A N 1
ATOM 727 C CA . VAL A 1 90 ? 2.890 3.796 2.130 1.00 96.88 90 VAL A CA 1
ATOM 728 C C . VAL A 1 90 ? 2.216 4.689 1.088 1.00 96.88 90 VAL A C 1
ATOM 730 O O . VAL A 1 90 ? 2.260 4.397 -0.103 1.00 96.88 90 VAL A O 1
ATOM 733 N N . LYS A 1 91 ? 1.623 5.813 1.506 1.00 97.06 91 LYS A N 1
ATOM 734 C CA . LYS A 1 91 ? 1.032 6.779 0.572 1.00 97.06 91 LYS A CA 1
ATOM 735 C C . LYS A 1 91 ? 2.057 7.302 -0.437 1.00 97.06 91 LYS A C 1
ATOM 737 O O . LYS A 1 91 ? 1.736 7.395 -1.619 1.00 97.06 91 LYS A O 1
ATOM 742 N N . PHE A 1 92 ? 3.254 7.657 0.029 1.00 96.94 92 PHE A N 1
ATOM 743 C CA . PHE A 1 92 ? 4.344 8.105 -0.830 1.00 96.94 92 PHE A CA 1
ATOM 744 C C . PHE A 1 92 ? 4.700 7.029 -1.855 1.00 96.94 92 PHE A C 1
ATOM 746 O O . PHE A 1 92 ? 4.620 7.293 -3.048 1.00 96.94 92 PHE A O 1
ATOM 753 N N . ASP A 1 93 ? 4.974 5.806 -1.405 1.00 97.00 93 ASP A N 1
ATOM 754 C CA . ASP A 1 93 ? 5.364 4.674 -2.248 1.00 97.00 93 ASP A CA 1
ATOM 755 C C . ASP A 1 93 ? 4.320 4.364 -3.328 1.00 97.00 93 ASP A C 1
ATOM 757 O O . ASP A 1 93 ? 4.655 4.116 -4.487 1.00 97.00 93 ASP A O 1
ATOM 761 N N . ILE A 1 94 ? 3.035 4.426 -2.978 1.00 97.44 94 ILE A N 1
ATOM 762 C CA . ILE A 1 94 ? 1.936 4.176 -3.917 1.00 97.44 94 ILE A CA 1
ATOM 763 C C . ILE A 1 94 ? 1.861 5.262 -4.998 1.00 97.44 94 ILE A C 1
ATOM 765 O O . ILE A 1 94 ? 1.625 4.945 -6.164 1.00 97.44 94 ILE A O 1
ATOM 769 N N . ILE A 1 95 ? 2.109 6.529 -4.661 1.00 96.62 95 ILE A N 1
ATOM 770 C CA . ILE A 1 95 ? 2.186 7.604 -5.662 1.00 96.62 95 ILE A CA 1
ATOM 771 C C . ILE A 1 95 ? 3.461 7.446 -6.506 1.00 96.62 95 ILE A C 1
ATOM 773 O O . ILE A 1 95 ? 3.390 7.474 -7.738 1.00 96.62 95 ILE A O 1
ATOM 777 N N . SER A 1 96 ? 4.608 7.204 -5.864 1.00 96.00 96 SER A N 1
ATOM 778 C CA . SER A 1 96 ? 5.911 7.003 -6.507 1.00 96.00 96 SER A CA 1
ATOM 779 C C . SER A 1 96 ? 5.879 5.871 -7.524 1.00 96.00 96 SER A C 1
ATOM 781 O O . SER A 1 96 ? 6.375 6.031 -8.638 1.00 96.00 96 SER A O 1
ATOM 783 N N . CYS A 1 97 ? 5.252 4.739 -7.195 1.00 96.12 97 CYS A N 1
ATOM 784 C CA . CYS A 1 97 ? 5.193 3.608 -8.112 1.00 96.12 97 CYS A CA 1
ATOM 785 C C . CYS A 1 97 ? 4.445 3.958 -9.409 1.00 96.12 97 CYS A C 1
ATOM 787 O O . CYS A 1 97 ? 4.904 3.603 -10.495 1.00 96.12 97 CYS A O 1
ATOM 789 N N . LEU A 1 98 ? 3.360 4.738 -9.335 1.00 95.50 98 LEU A N 1
ATOM 790 C CA . LEU A 1 98 ? 2.664 5.217 -10.528 1.00 95.50 98 LEU A CA 1
ATOM 791 C C . LEU A 1 98 ? 3.566 6.151 -11.350 1.00 95.50 98 LEU A C 1
ATOM 793 O O . LEU A 1 98 ? 3.681 5.980 -12.566 1.00 95.50 98 LEU A O 1
ATOM 797 N N . GLN A 1 99 ? 4.226 7.115 -10.704 1.00 93.69 99 GLN A N 1
ATOM 798 C CA . GLN A 1 99 ? 5.102 8.079 -11.382 1.00 93.69 99 GLN A CA 1
ATOM 799 C C . GLN A 1 99 ? 6.279 7.393 -12.086 1.00 93.69 99 GLN A C 1
ATOM 801 O O . GLN A 1 99 ? 6.602 7.716 -13.230 1.00 93.69 99 GLN A O 1
ATOM 806 N N . ILE A 1 100 ? 6.888 6.405 -11.430 1.00 94.50 100 ILE A N 1
ATOM 807 C CA . ILE A 1 100 ? 8.055 5.693 -11.948 1.00 94.50 100 ILE A CA 1
ATOM 808 C C . ILE A 1 100 ? 7.665 4.758 -13.092 1.00 94.50 100 ILE A C 1
ATOM 810 O O . ILE A 1 100 ? 8.339 4.778 -14.121 1.00 94.50 100 ILE A O 1
ATOM 814 N N . PHE A 1 101 ? 6.612 3.947 -12.933 1.00 96.06 101 PHE A N 1
ATOM 815 C CA . PHE A 1 101 ? 6.344 2.803 -13.816 1.00 96.06 101 PHE A CA 1
ATOM 816 C C . PHE A 1 101 ? 5.304 3.054 -14.915 1.00 96.06 101 PHE A C 1
ATOM 818 O O . PHE A 1 101 ? 5.315 2.332 -15.912 1.00 96.06 101 PHE A O 1
ATOM 825 N N . SER A 1 102 ? 4.452 4.082 -14.807 1.00 92.81 102 SER A N 1
ATOM 826 C CA . SER A 1 102 ? 3.359 4.345 -15.769 1.00 92.81 102 SER A CA 1
ATOM 827 C C . SER A 1 102 ? 3.803 4.476 -17.231 1.00 92.81 102 SER A C 1
ATOM 829 O O . SER A 1 102 ? 3.061 4.094 -18.133 1.00 92.81 102 SER A O 1
ATOM 831 N N . ASN A 1 103 ? 5.016 4.982 -17.469 1.00 90.81 103 ASN A N 1
ATOM 832 C CA . ASN A 1 103 ? 5.571 5.224 -18.805 1.00 90.81 103 ASN A CA 1
ATOM 833 C C . ASN A 1 103 ? 6.762 4.313 -19.142 1.00 90.81 103 ASN A C 1
ATOM 835 O O . ASN A 1 103 ? 7.553 4.632 -20.033 1.00 90.81 103 ASN A O 1
ATOM 839 N N . LYS A 1 104 ? 6.953 3.216 -18.402 1.00 92.88 104 LYS A N 1
ATOM 840 C CA . LYS A 1 104 ? 8.093 2.311 -18.589 1.00 92.88 104 LYS A CA 1
ATOM 841 C C . LYS A 1 104 ? 7.690 1.085 -19.395 1.00 92.88 104 LYS A C 1
ATOM 843 O O . LYS A 1 104 ? 6.588 0.563 -19.261 1.00 92.88 104 LYS A O 1
ATOM 848 N N . GLU A 1 105 ? 8.614 0.616 -20.225 1.00 91.38 105 GLU A N 1
ATOM 849 C CA . GLU A 1 105 ? 8.442 -0.601 -21.017 1.00 91.38 105 GLU A CA 1
ATOM 850 C C . GLU A 1 105 ? 8.865 -1.847 -20.231 1.00 91.38 105 GLU A C 1
ATOM 852 O O . GLU A 1 105 ? 9.580 -1.749 -19.232 1.00 91.38 105 GLU A O 1
ATOM 857 N N . SER A 1 106 ? 8.470 -3.031 -20.712 1.00 90.81 106 SER A N 1
ATOM 858 C CA . SER A 1 106 ? 8.743 -4.324 -20.063 1.00 90.81 106 SER A CA 1
ATOM 859 C C . SER A 1 106 ? 10.218 -4.565 -19.744 1.00 90.81 106 SER A C 1
ATOM 861 O O . SER A 1 106 ? 10.528 -5.227 -18.758 1.00 90.81 106 SER A O 1
ATOM 863 N N . ASP A 1 107 ? 11.127 -4.013 -20.545 1.00 95.50 107 ASP A N 1
ATOM 864 C CA . ASP A 1 107 ? 12.568 -4.163 -20.341 1.00 95.50 107 ASP A CA 1
ATOM 865 C C . ASP A 1 107 ? 13.026 -3.539 -19.020 1.00 95.50 107 ASP A C 1
ATOM 867 O O . ASP A 1 107 ? 13.870 -4.110 -18.332 1.00 95.50 107 ASP A O 1
ATOM 871 N N . PHE A 1 108 ? 12.418 -2.423 -18.608 1.00 95.75 108 PHE A N 1
ATOM 872 C CA . PHE A 1 108 ? 12.711 -1.806 -17.315 1.00 95.75 108 PHE A CA 1
ATOM 873 C C . PHE A 1 108 ? 12.241 -2.688 -16.154 1.00 95.75 108 PHE A C 1
ATOM 875 O O . PHE A 1 108 ? 12.973 -2.874 -15.188 1.00 95.75 108 PHE A O 1
ATOM 882 N N . PHE A 1 109 ? 11.055 -3.290 -16.267 1.00 95.00 109 PHE A N 1
ATOM 883 C CA . PHE A 1 109 ? 10.518 -4.193 -15.243 1.00 95.00 109 PHE A CA 1
ATOM 884 C C . PHE A 1 109 ? 11.413 -5.428 -15.084 1.00 95.00 109 PHE A C 1
ATOM 886 O O . PHE A 1 109 ? 11.749 -5.805 -13.963 1.00 95.00 109 PHE A O 1
ATOM 893 N N . ASN A 1 110 ? 11.846 -6.010 -16.206 1.00 95.75 110 ASN A N 1
ATOM 894 C CA . ASN A 1 110 ? 12.756 -7.154 -16.223 1.00 95.75 110 ASN A CA 1
ATOM 895 C C . ASN A 1 110 ? 14.124 -6.811 -15.627 1.00 95.75 110 ASN A C 1
ATOM 897 O O . ASN A 1 110 ? 14.717 -7.642 -14.940 1.00 95.75 110 ASN A O 1
ATOM 901 N N . TRP A 1 111 ? 14.628 -5.603 -15.885 1.00 96.75 111 TRP A N 1
ATOM 902 C CA . TRP A 1 111 ? 15.867 -5.125 -15.281 1.00 96.75 111 TRP A CA 1
ATOM 903 C C . TRP A 1 111 ? 15.737 -5.024 -13.756 1.00 96.75 111 TRP A C 1
ATOM 905 O O . TRP A 1 111 ? 16.562 -5.613 -13.064 1.00 96.75 111 TRP A O 1
ATOM 915 N N . VAL A 1 112 ? 14.666 -4.404 -13.236 1.00 95.19 112 VAL A N 1
ATOM 916 C CA . VAL A 1 112 ? 14.406 -4.330 -11.782 1.00 95.19 112 VAL A CA 1
ATOM 917 C C . VAL A 1 112 ? 14.365 -5.727 -11.156 1.00 95.19 112 VAL A C 1
ATOM 919 O O . VAL A 1 112 ? 14.982 -5.957 -10.120 1.00 95.19 112 VAL A O 1
ATOM 922 N N . ASP A 1 113 ? 13.680 -6.678 -11.797 1.00 95.31 113 ASP A N 1
ATOM 923 C CA . ASP A 1 113 ? 13.623 -8.064 -11.321 1.00 95.31 113 ASP A CA 1
ATOM 924 C C . ASP A 1 113 ? 14.997 -8.730 -11.302 1.00 95.31 113 ASP A C 1
ATOM 926 O O . ASP A 1 113 ? 15.377 -9.342 -10.306 1.00 95.31 113 ASP A O 1
ATOM 930 N N . THR A 1 114 ? 15.751 -8.597 -12.391 1.00 95.12 114 THR A N 1
ATOM 931 C CA . THR A 1 114 ? 17.071 -9.222 -12.525 1.00 95.12 114 THR A CA 1
ATOM 932 C C . THR A 1 114 ? 18.033 -8.671 -11.481 1.00 95.12 114 THR A C 1
ATOM 934 O O . THR A 1 114 ? 18.639 -9.449 -10.749 1.00 95.12 114 THR A O 1
ATOM 937 N N . SER A 1 115 ? 18.108 -7.346 -11.344 1.00 93.94 115 SER A N 1
ATOM 938 C CA . SER A 1 115 ? 18.975 -6.690 -10.366 1.00 93.94 115 SER A CA 1
ATOM 939 C C . SER A 1 115 ? 18.591 -7.045 -8.928 1.00 93.94 115 SER A C 1
ATOM 941 O O . SER A 1 115 ? 19.465 -7.364 -8.128 1.00 93.94 115 SER A O 1
ATOM 943 N N . TYR A 1 116 ? 17.295 -7.100 -8.603 1.00 94.00 116 TYR A N 1
ATOM 944 C CA . TYR A 1 116 ? 16.842 -7.558 -7.287 1.00 94.00 116 TYR A CA 1
ATOM 945 C C . TYR A 1 116 ? 17.278 -9.000 -6.980 1.00 94.00 116 TYR A C 1
ATOM 947 O O . TYR A 1 116 ? 17.757 -9.290 -5.879 1.00 94.00 116 TYR A O 1
ATOM 955 N N . TYR A 1 117 ? 17.127 -9.922 -7.936 1.00 93.38 117 TYR A N 1
ATOM 956 C CA . TYR A 1 117 ? 17.536 -11.314 -7.738 1.00 93.38 117 TYR A CA 1
ATOM 957 C C . TYR A 1 117 ? 19.052 -11.470 -7.620 1.00 93.38 117 TYR A C 1
ATOM 959 O O . TYR A 1 117 ? 19.505 -12.280 -6.817 1.00 93.38 117 TYR A O 1
ATOM 967 N N . GLU A 1 118 ? 19.834 -10.699 -8.376 1.00 91.56 118 GLU A N 1
ATOM 968 C CA . GLU A 1 118 ? 21.297 -10.694 -8.275 1.00 91.56 118 GLU A CA 1
ATOM 969 C C . GLU A 1 118 ? 21.763 -10.246 -6.883 1.00 91.56 118 GLU A C 1
ATOM 971 O O . GLU A 1 118 ? 22.583 -10.927 -6.270 1.00 91.56 118 GLU A O 1
ATOM 976 N N . ILE A 1 119 ? 21.174 -9.175 -6.345 1.00 89.94 119 ILE A N 1
ATOM 977 C CA . ILE A 1 119 ? 21.500 -8.640 -5.013 1.00 89.94 119 ILE A CA 1
ATOM 978 C C . ILE A 1 119 ? 21.113 -9.630 -3.904 1.00 89.94 119 ILE A C 1
ATOM 980 O O . ILE A 1 119 ? 21.888 -9.903 -2.986 1.00 89.94 119 ILE A O 1
ATOM 984 N N . THR A 1 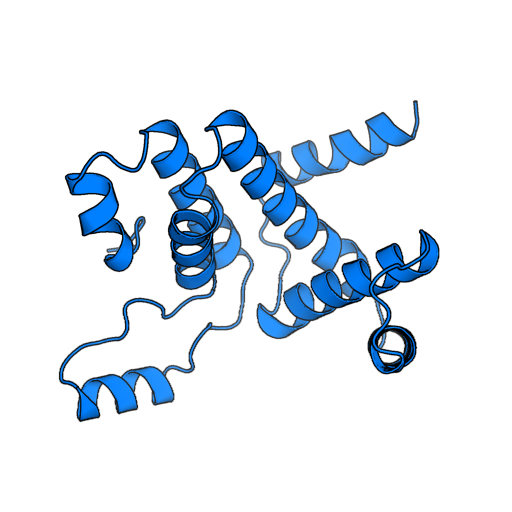120 ? 19.913 -10.208 -3.983 1.00 88.69 120 THR A N 1
ATOM 985 C CA . THR A 1 120 ? 19.377 -11.067 -2.912 1.00 88.69 120 THR A CA 1
ATOM 986 C C . THR A 1 120 ? 19.897 -12.506 -2.944 1.00 88.69 120 THR A C 1
ATOM 988 O O . THR A 1 120 ? 19.846 -13.194 -1.921 1.00 88.69 120 THR A O 1
ATOM 991 N N . ALA A 1 121 ? 20.449 -12.973 -4.070 1.00 87.38 121 ALA A N 1
ATOM 992 C CA . ALA A 1 121 ? 20.988 -14.328 -4.208 1.00 87.38 121 ALA A CA 1
ATOM 993 C C . ALA A 1 121 ? 22.174 -14.618 -3.274 1.00 87.38 121 ALA A C 1
ATOM 995 O O . ALA A 1 121 ? 22.404 -15.773 -2.909 1.00 87.38 121 ALA A O 1
ATOM 996 N N . GLU A 1 122 ? 22.922 -13.590 -2.874 1.00 78.06 122 GLU A N 1
ATOM 997 C CA . GLU A 1 122 ? 24.116 -13.741 -2.039 1.00 78.06 122 GLU A CA 1
ATOM 998 C C . GLU A 1 122 ? 23.797 -13.932 -0.548 1.00 78.06 122 GLU A C 1
ATOM 1000 O O . GLU A 1 122 ? 24.687 -14.285 0.227 1.00 78.06 122 GLU A O 1
ATOM 1005 N N . GLY A 1 123 ? 22.536 -13.739 -0.135 1.00 75.00 123 GLY A N 1
ATOM 1006 C CA . GLY A 1 123 ? 22.096 -13.934 1.251 1.00 75.00 123 GLY A CA 1
ATOM 1007 C C . GLY A 1 123 ? 22.804 -13.020 2.257 1.00 75.00 123 GLY A C 1
ATOM 1008 O O . GLY A 1 123 ? 22.992 -13.409 3.411 1.00 75.00 123 GLY A O 1
ATOM 1009 N N . ARG A 1 124 ? 23.246 -11.838 1.812 1.00 81.2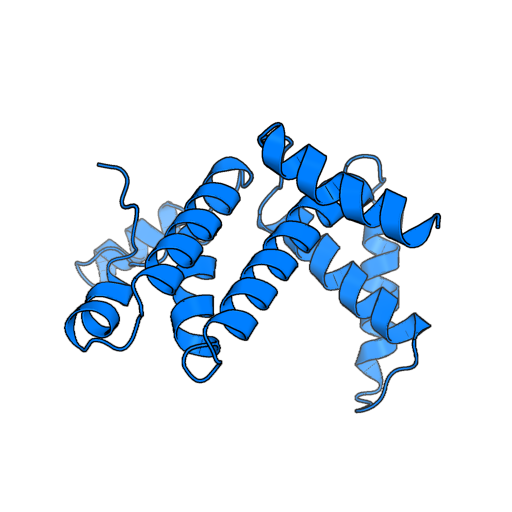5 124 ARG A N 1
ATOM 1010 C CA . ARG A 1 124 ? 23.917 -10.837 2.648 1.00 81.25 124 ARG A CA 1
ATOM 1011 C C . ARG A 1 124 ? 22.926 -10.144 3.584 1.00 81.25 124 ARG A C 1
ATOM 1013 O O . ARG A 1 124 ? 21.772 -9.933 3.234 1.00 81.25 124 ARG A O 1
ATOM 1020 N N . GLU A 1 125 ? 23.408 -9.774 4.770 1.00 77.31 125 GLU A N 1
ATOM 1021 C CA . GLU A 1 125 ? 22.637 -8.998 5.759 1.00 77.31 125 GLU A CA 1
ATOM 1022 C C . GLU A 1 125 ? 22.777 -7.478 5.574 1.00 77.31 125 GLU A C 1
ATOM 1024 O O . GLU A 1 125 ? 22.004 -6.723 6.156 1.00 77.31 125 GLU A O 1
ATOM 1029 N N . TYR A 1 126 ? 23.754 -7.030 4.780 1.00 83.62 126 TYR A N 1
ATOM 1030 C CA . TYR A 1 126 ? 24.052 -5.616 4.559 1.00 83.62 126 TYR A CA 1
ATOM 1031 C C . TYR A 1 126 ? 24.126 -5.312 3.066 1.00 83.62 126 TYR A C 1
ATOM 1033 O O . TYR A 1 126 ? 24.820 -6.019 2.323 1.00 83.62 126 TYR A O 1
ATOM 1041 N N . PHE A 1 127 ? 23.437 -4.242 2.683 1.00 87.00 127 PHE A N 1
ATOM 1042 C CA . PHE A 1 127 ? 23.379 -3.690 1.337 1.00 87.00 127 PHE A CA 1
ATOM 1043 C C . PHE A 1 127 ? 23.991 -2.288 1.347 1.00 87.00 127 PHE A C 1
ATOM 1045 O O . PHE A 1 127 ? 23.972 -1.614 2.380 1.00 87.00 127 PHE A O 1
ATOM 1052 N N . ASP A 1 128 ? 24.603 -1.880 0.242 1.00 91.31 128 ASP A N 1
ATOM 1053 C CA . ASP A 1 128 ? 24.979 -0.476 0.057 1.00 91.31 128 ASP A CA 1
ATOM 1054 C C . ASP A 1 128 ? 23.777 0.382 -0.386 1.00 91.31 128 ASP A C 1
ATOM 1056 O O . ASP A 1 128 ? 22.676 -0.130 -0.586 1.00 91.31 128 ASP A O 1
ATOM 1060 N N . GLU A 1 129 ? 23.969 1.701 -0.486 1.00 91.19 129 GLU A N 1
ATOM 1061 C CA . GLU A 1 129 ? 22.885 2.642 -0.819 1.00 91.19 129 GLU A CA 1
ATOM 1062 C C . GLU A 1 129 ? 22.244 2.336 -2.186 1.00 91.19 129 GLU A C 1
ATOM 1064 O O . GLU A 1 129 ? 21.021 2.396 -2.315 1.00 91.19 129 GLU A O 1
ATOM 1069 N N . ASP A 1 130 ? 23.047 1.945 -3.183 1.00 90.25 130 ASP A N 1
ATOM 1070 C CA . ASP A 1 130 ? 22.556 1.609 -4.524 1.00 90.25 130 ASP A CA 1
ATOM 1071 C C . ASP A 1 130 ? 21.745 0.298 -4.489 1.00 90.25 130 ASP A C 1
ATOM 1073 O O . ASP A 1 130 ? 20.690 0.172 -5.120 1.00 90.25 130 ASP A O 1
ATOM 1077 N N . GLU A 1 131 ? 22.210 -0.696 -3.729 1.00 92.19 131 GLU A N 1
ATOM 1078 C CA . GLU A 1 131 ? 21.514 -1.967 -3.529 1.00 92.19 131 GLU A CA 1
ATOM 1079 C C . GLU A 1 131 ? 20.185 -1.783 -2.775 1.00 92.19 131 GLU A C 1
ATOM 1081 O O . GLU A 1 131 ? 19.171 -2.376 -3.160 1.00 92.19 131 GLU A O 1
ATOM 1086 N N . GLU A 1 132 ? 20.155 -0.940 -1.738 1.00 92.44 132 GLU A N 1
ATOM 1087 C CA . GLU A 1 132 ? 18.930 -0.577 -1.016 1.00 92.44 132 GLU A CA 1
ATOM 1088 C C . GLU A 1 132 ? 17.917 0.125 -1.933 1.00 92.44 132 GLU A C 1
ATOM 1090 O O . GLU A 1 132 ? 16.723 -0.190 -1.881 1.00 92.44 132 GLU A O 1
ATOM 1095 N N . GLU A 1 133 ? 18.375 1.014 -2.822 1.00 92.38 133 GLU A N 1
ATOM 1096 C CA . GLU A 1 133 ? 17.517 1.676 -3.807 1.00 92.38 133 GLU A CA 1
ATOM 1097 C C . GLU A 1 133 ? 16.883 0.663 -4.770 1.00 92.38 133 GLU A C 1
ATOM 1099 O O . GLU A 1 133 ? 15.675 0.718 -5.010 1.00 92.38 133 GLU A O 1
ATOM 1104 N N . ILE A 1 134 ? 17.645 -0.312 -5.275 1.00 94.00 134 ILE A N 1
ATOM 1105 C CA . ILE A 1 134 ? 17.110 -1.370 -6.150 1.00 94.00 134 ILE A CA 1
ATOM 1106 C C . ILE A 1 134 ? 16.088 -2.241 -5.409 1.00 94.00 134 ILE A C 1
ATOM 1108 O O . ILE A 1 134 ? 15.042 -2.584 -5.971 1.00 94.00 134 ILE A O 1
ATOM 1112 N N . ILE A 1 135 ? 16.355 -2.593 -4.148 1.00 93.62 135 ILE A N 1
ATOM 1113 C CA . ILE A 1 135 ? 15.415 -3.356 -3.315 1.00 93.62 135 ILE A CA 1
ATOM 1114 C C . ILE A 1 135 ? 14.121 -2.565 -3.113 1.00 93.62 135 ILE A C 1
ATOM 1116 O O . ILE A 1 135 ? 13.030 -3.120 -3.266 1.00 93.62 135 ILE A O 1
ATOM 1120 N N . HIS A 1 136 ? 14.211 -1.270 -2.821 1.00 95.12 136 HIS A N 1
ATOM 1121 C CA . HIS A 1 136 ? 13.030 -0.426 -2.685 1.00 95.12 136 HIS A CA 1
ATOM 1122 C C . HIS A 1 136 ? 12.285 -0.275 -4.020 1.00 95.12 136 HIS A C 1
ATOM 1124 O O . HIS A 1 136 ? 11.067 -0.444 -4.074 1.00 95.12 136 HIS A O 1
ATOM 1130 N N . LEU A 1 137 ? 13.000 -0.072 -5.128 1.00 96.25 137 LEU A N 1
ATOM 1131 C CA . LEU A 1 137 ? 12.425 0.009 -6.469 1.00 96.25 137 LEU A CA 1
ATOM 1132 C C . LEU A 1 137 ? 11.665 -1.271 -6.845 1.00 96.25 137 LEU A C 1
ATOM 1134 O O . LEU A 1 137 ? 10.622 -1.195 -7.499 1.00 96.25 137 LEU A O 1
ATOM 1138 N N . LYS A 1 138 ? 12.133 -2.442 -6.393 1.00 96.44 138 LYS A N 1
ATOM 1139 C CA . LYS A 1 138 ? 11.406 -3.709 -6.533 1.00 96.44 138 LYS A CA 1
ATOM 1140 C C . LYS A 1 138 ? 10.072 -3.691 -5.789 1.00 96.44 138 LYS A C 1
ATOM 1142 O O . LYS A 1 138 ? 9.071 -4.101 -6.373 1.00 96.44 138 LYS A O 1
ATOM 1147 N N . ILE A 1 139 ? 10.035 -3.191 -4.552 1.00 95.81 139 ILE A N 1
ATOM 1148 C CA . ILE A 1 139 ? 8.789 -3.047 -3.777 1.00 95.81 139 ILE A CA 1
ATOM 1149 C C . ILE A 1 139 ? 7.808 -2.140 -4.526 1.00 95.81 139 ILE A C 1
ATOM 1151 O O . ILE A 1 139 ? 6.647 -2.503 -4.708 1.00 95.81 139 ILE A O 1
ATOM 1155 N N . LEU A 1 140 ? 8.280 -0.999 -5.037 1.00 97.38 140 LEU A N 1
ATOM 1156 C CA . LEU A 1 140 ? 7.452 -0.084 -5.826 1.00 97.38 140 LEU A CA 1
ATOM 1157 C C . LEU A 1 140 ? 6.929 -0.753 -7.104 1.00 97.38 140 LEU A C 1
ATOM 1159 O O . LEU A 1 140 ? 5.753 -0.614 -7.442 1.00 97.38 140 LEU A O 1
ATOM 1163 N N . LYS A 1 141 ? 7.775 -1.519 -7.803 1.00 97.12 141 LYS A N 1
ATOM 1164 C CA . LYS A 1 141 ? 7.372 -2.285 -8.991 1.00 97.12 141 LYS A CA 1
ATOM 1165 C C . LYS A 1 141 ? 6.254 -3.270 -8.654 1.00 97.12 141 LYS A C 1
ATOM 1167 O O . LYS A 1 141 ? 5.283 -3.376 -9.402 1.00 97.12 141 LYS A O 1
ATOM 1172 N N . ASP A 1 142 ? 6.390 -3.982 -7.540 1.00 96.31 142 ASP A N 1
ATOM 1173 C CA . ASP A 1 142 ? 5.409 -4.969 -7.095 1.00 96.31 142 ASP A CA 1
ATOM 1174 C C . ASP A 1 142 ? 4.099 -4.299 -6.696 1.00 96.31 142 ASP A C 1
ATOM 1176 O O . ASP A 1 142 ? 3.046 -4.745 -7.140 1.00 96.31 142 ASP A O 1
ATOM 1180 N N . TYR A 1 143 ? 4.134 -3.159 -5.998 1.00 96.38 143 TYR A N 1
ATOM 1181 C CA . TYR A 1 143 ? 2.927 -2.368 -5.755 1.00 96.38 143 TYR A CA 1
ATOM 1182 C C . TYR A 1 143 ? 2.225 -1.982 -7.054 1.00 96.38 143 TYR A C 1
ATOM 1184 O O . TYR A 1 143 ? 1.028 -2.232 -7.203 1.00 96.38 143 TYR A O 1
ATOM 1192 N N . PHE A 1 144 ? 2.959 -1.434 -8.023 1.00 97.19 144 PHE A N 1
ATOM 1193 C CA . PHE A 1 144 ? 2.384 -1.022 -9.300 1.00 97.19 144 PHE A CA 1
ATOM 1194 C C . PHE A 1 144 ? 1.708 -2.191 -10.034 1.00 97.19 144 PHE A C 1
ATOM 1196 O O . PHE A 1 144 ? 0.578 -2.059 -10.515 1.00 97.19 144 PHE A O 1
ATOM 1203 N N . VAL A 1 145 ? 2.373 -3.350 -10.093 1.00 95.62 145 VAL A N 1
ATOM 1204 C CA . VAL A 1 145 ? 1.887 -4.534 -10.814 1.00 95.62 145 VAL A CA 1
ATOM 1205 C C . VAL A 1 145 ? 0.762 -5.244 -10.061 1.00 95.62 145 VAL A C 1
ATOM 1207 O O . VAL A 1 145 ? -0.268 -5.546 -10.667 1.00 95.62 145 VAL A O 1
ATOM 1210 N N . ASP A 1 146 ? 0.928 -5.513 -8.770 1.00 95.56 146 ASP A N 1
ATOM 1211 C CA . ASP A 1 146 ? 0.034 -6.378 -7.995 1.00 95.56 146 ASP A CA 1
ATOM 1212 C C . ASP A 1 146 ? -1.261 -5.673 -7.598 1.00 95.56 146 ASP A C 1
ATOM 1214 O O . ASP A 1 146 ? -2.334 -6.285 -7.645 1.00 95.56 146 ASP A O 1
ATOM 1218 N N . LEU A 1 147 ? -1.200 -4.373 -7.291 1.00 96.31 147 LEU A N 1
ATOM 1219 C CA . LEU A 1 147 ? -2.399 -3.564 -7.063 1.00 96.31 147 LEU A CA 1
ATOM 1220 C C . LEU A 1 147 ? -3.016 -3.110 -8.391 1.00 96.31 147 LEU A C 1
ATOM 1222 O O . LEU A 1 147 ? -4.209 -2.800 -8.427 1.00 96.31 147 LEU A O 1
ATOM 1226 N N . GLY A 1 148 ? -2.235 -3.067 -9.476 1.00 95.81 148 GLY A N 1
ATOM 1227 C CA . GLY A 1 148 ? -2.653 -2.471 -10.742 1.00 95.81 148 GLY A CA 1
ATOM 1228 C C . GLY A 1 148 ? -2.998 -0.995 -10.551 1.00 95.81 148 GLY A C 1
ATOM 1229 O O . GLY A 1 148 ? -4.147 -0.608 -10.771 1.00 95.81 148 GLY A O 1
ATOM 1230 N N . VAL A 1 149 ? -2.031 -0.220 -10.055 1.00 96.69 149 VAL A N 1
ATOM 1231 C CA . VAL A 1 149 ? -2.234 1.169 -9.616 1.00 96.69 149 VAL A CA 1
ATOM 1232 C C . VAL A 1 149 ? -2.630 2.067 -10.793 1.00 96.69 149 VAL A C 1
ATOM 1234 O O . VAL A 1 149 ? -1.997 2.039 -11.848 1.00 96.69 149 VAL A O 1
ATOM 1237 N N . ILE A 1 150 ? -3.673 2.879 -10.606 1.00 96.25 150 ILE A N 1
ATOM 1238 C CA . ILE A 1 150 ? -4.159 3.878 -11.569 1.00 96.25 150 ILE A CA 1
ATOM 1239 C C . ILE A 1 150 ? -4.148 5.288 -10.977 1.00 96.25 150 ILE A C 1
ATOM 1241 O O . ILE A 1 150 ? -4.165 5.468 -9.760 1.00 96.25 150 ILE A O 1
ATOM 1245 N N . ASP A 1 151 ? -4.169 6.293 -11.853 1.00 95.56 151 ASP A N 1
ATOM 1246 C CA . ASP A 1 151 ? -4.248 7.701 -11.459 1.00 95.56 151 ASP A CA 1
ATOM 1247 C C . ASP A 1 151 ? -5.658 8.070 -10.968 1.00 95.56 151 ASP A C 1
ATOM 1249 O O . ASP A 1 151 ? -6.516 8.524 -11.726 1.00 95.56 151 ASP A O 1
ATOM 1253 N N . ASN A 1 152 ? -5.916 7.798 -9.690 1.00 96.06 152 ASN A N 1
ATOM 1254 C CA . ASN A 1 152 ? -7.155 8.154 -8.997 1.00 96.06 152 ASN A CA 1
ATOM 1255 C C . ASN A 1 152 ? -6.859 8.796 -7.628 1.00 96.06 152 ASN A C 1
ATOM 1257 O O . ASN A 1 152 ? -7.520 8.532 -6.612 1.00 96.06 152 ASN A O 1
ATOM 1261 N N . PHE A 1 153 ? -5.801 9.607 -7.594 1.00 95.75 153 PHE A N 1
ATOM 1262 C CA . PHE A 1 153 ? -5.395 10.395 -6.436 1.00 95.75 153 PHE A CA 1
ATOM 1263 C C . PHE A 1 153 ? -6.193 11.702 -6.356 1.00 95.75 153 PHE A C 1
ATOM 1265 O O . PHE A 1 153 ? -6.635 12.255 -7.361 1.00 95.75 153 PHE A O 1
ATOM 1272 N N . THR A 1 154 ? -6.394 12.213 -5.146 1.00 95.69 154 THR A N 1
ATOM 1273 C CA . THR A 1 154 ? -6.982 13.540 -4.931 1.00 95.69 154 THR A CA 1
ATOM 1274 C C . THR A 1 154 ? -5.953 14.636 -5.193 1.00 95.69 154 THR A C 1
ATOM 1276 O O . THR A 1 154 ? -4.750 14.430 -5.029 1.00 95.69 154 THR A O 1
ATOM 1279 N N . GLU A 1 155 ? -6.419 15.848 -5.506 1.00 94.06 155 GLU A N 1
ATOM 1280 C CA . GLU A 1 155 ? -5.535 17.014 -5.653 1.00 94.06 155 GLU A CA 1
ATOM 1281 C C . GLU A 1 155 ? -4.676 17.253 -4.401 1.00 94.06 155 GLU A C 1
ATOM 1283 O O . GLU A 1 155 ? -3.501 17.591 -4.513 1.00 94.06 155 GLU A O 1
ATOM 1288 N N . ALA A 1 156 ? -5.236 17.026 -3.208 1.00 94.25 156 ALA A N 1
ATOM 1289 C CA . ALA A 1 156 ? -4.516 17.175 -1.946 1.00 94.25 156 ALA A CA 1
ATOM 1290 C C . ALA A 1 156 ? -3.375 16.156 -1.788 1.00 94.25 156 ALA A C 1
ATOM 1292 O O . ALA A 1 156 ? -2.325 16.493 -1.246 1.00 94.25 156 ALA A O 1
ATOM 1293 N N . GLU A 1 157 ? -3.552 14.921 -2.262 1.00 95.56 157 GLU A N 1
ATOM 1294 C CA . GLU A 1 157 ? -2.511 13.884 -2.229 1.00 95.56 157 GLU A CA 1
ATOM 1295 C C . GLU A 1 157 ? -1.379 14.196 -3.206 1.00 95.56 157 GLU A C 1
ATOM 1297 O O . GLU A 1 157 ? -0.212 14.075 -2.838 1.00 95.56 157 GLU A O 1
ATOM 1302 N N . ILE A 1 158 ? -1.718 14.673 -4.406 1.00 93.56 158 ILE A N 1
ATOM 1303 C CA . ILE A 1 158 ? -0.739 15.095 -5.414 1.00 93.56 158 ILE A CA 1
ATOM 1304 C C . ILE A 1 158 ? 0.053 16.313 -4.917 1.00 93.56 158 ILE A C 1
ATOM 1306 O O . ILE A 1 158 ? 1.278 16.327 -5.005 1.00 93.56 158 ILE A O 1
ATOM 1310 N N . GLN A 1 159 ? -0.618 17.317 -4.341 1.00 93.38 159 GLN A N 1
ATOM 1311 C CA . GLN A 1 159 ? 0.046 18.485 -3.745 1.00 93.38 159 GLN A CA 1
ATOM 1312 C C . GLN A 1 159 ? 0.944 18.095 -2.569 1.00 93.38 159 GLN A C 1
ATOM 1314 O O . GLN A 1 159 ? 2.069 18.580 -2.460 1.00 93.38 159 GLN A O 1
ATOM 1319 N N . TRP A 1 160 ? 0.462 17.205 -1.697 1.00 94.94 160 TRP A N 1
ATOM 1320 C CA . TRP A 1 160 ? 1.257 16.676 -0.594 1.00 94.94 160 TRP A CA 1
ATOM 1321 C C . TRP A 1 160 ? 2.522 15.984 -1.109 1.00 94.94 160 TRP A C 1
ATOM 1323 O O . TRP A 1 160 ? 3.597 16.238 -0.577 1.00 94.94 160 TRP A O 1
ATOM 1333 N N . TYR A 1 161 ? 2.413 15.170 -2.160 1.00 93.06 161 TYR A N 1
ATOM 1334 C CA . TYR A 1 161 ? 3.551 14.475 -2.759 1.00 93.06 161 TYR A CA 1
ATOM 1335 C C . TYR A 1 161 ? 4.562 15.451 -3.379 1.00 93.06 161 TYR A C 1
ATOM 1337 O O . TYR A 1 161 ? 5.750 15.371 -3.085 1.00 93.06 161 TYR A O 1
ATOM 1345 N N . GLY A 1 162 ? 4.095 16.440 -4.148 1.00 87.62 162 GLY A N 1
ATOM 1346 C CA . GLY A 1 162 ? 4.969 17.439 -4.777 1.00 87.62 162 GLY A CA 1
ATOM 1347 C C . GLY A 1 162 ? 5.773 18.287 -3.781 1.00 87.62 162 GLY A C 1
ATOM 1348 O O . GLY A 1 162 ? 6.855 18.764 -4.110 1.00 87.62 162 GLY A O 1
ATOM 1349 N N . SER A 1 163 ? 5.302 18.425 -2.535 1.00 89.31 163 SER A N 1
ATOM 1350 C CA . SER A 1 163 ? 6.053 19.138 -1.491 1.00 89.31 163 SER A CA 1
ATOM 1351 C C . SER A 1 163 ? 7.375 18.460 -1.100 1.00 89.31 163 SER A C 1
ATOM 1353 O O . SER A 1 163 ? 8.264 19.123 -0.566 1.00 89.31 163 SER A O 1
ATOM 1355 N N . PHE A 1 164 ? 7.536 17.162 -1.387 1.00 81.44 164 PHE A N 1
ATOM 1356 C CA . PHE A 1 164 ? 8.787 16.439 -1.154 1.00 81.44 164 PHE A CA 1
ATOM 1357 C C . PHE A 1 164 ? 9.826 16.734 -2.241 1.00 81.44 164 PHE A C 1
ATOM 1359 O O . PHE A 1 164 ? 10.996 16.908 -1.910 1.00 81.44 164 PHE A O 1
ATOM 1366 N N . ASP A 1 165 ? 9.406 16.894 -3.499 1.00 66.62 165 ASP A N 1
ATOM 1367 C CA . ASP A 1 165 ? 10.303 17.288 -4.595 1.00 66.62 165 ASP A CA 1
ATOM 1368 C C . ASP A 1 165 ? 10.857 18.705 -4.374 1.00 66.62 165 ASP A C 1
ATOM 1370 O O . ASP A 1 165 ? 12.051 18.958 -4.550 1.00 66.62 165 ASP A O 1
ATOM 1374 N N . GLU A 1 166 ? 10.007 19.632 -3.920 1.00 58.78 166 GLU A N 1
ATOM 1375 C CA . GLU A 1 166 ? 10.417 21.004 -3.594 1.00 58.78 166 GLU A CA 1
ATOM 1376 C C . GLU A 1 166 ? 11.361 21.066 -2.384 1.00 58.78 166 GLU A C 1
ATOM 1378 O O . GLU A 1 166 ? 12.262 21.903 -2.351 1.00 58.78 166 GLU A O 1
ATOM 1383 N N . ALA A 1 167 ? 11.196 20.171 -1.405 1.00 57.78 167 ALA A N 1
ATOM 1384 C CA . ALA A 1 167 ? 12.066 20.092 -0.234 1.00 57.78 167 ALA A CA 1
ATOM 1385 C C . ALA A 1 167 ? 13.461 19.523 -0.549 1.00 57.78 167 ALA A C 1
ATOM 1387 O O . ALA A 1 167 ? 14.415 19.872 0.138 1.00 57.78 167 ALA A O 1
ATOM 1388 N N . VAL A 1 168 ? 13.584 18.671 -1.574 1.00 54.00 168 VAL A N 1
ATOM 1389 C CA . VAL A 1 168 ? 14.869 18.126 -2.054 1.00 54.00 168 VAL A CA 1
ATOM 1390 C C . VAL A 1 168 ? 15.605 19.122 -2.966 1.00 54.00 168 VAL A C 1
ATOM 1392 O O . VAL A 1 168 ? 16.829 19.076 -3.075 1.00 54.00 168 VAL A O 1
ATOM 1395 N N . ALA A 1 169 ? 14.880 20.042 -3.611 1.00 48.59 169 ALA A N 1
ATOM 1396 C CA . ALA A 1 169 ? 15.443 21.066 -4.495 1.00 48.59 169 ALA A CA 1
ATOM 1397 C C . ALA A 1 169 ? 15.949 22.341 -3.778 1.00 48.59 169 ALA A C 1
ATOM 1399 O O . ALA A 1 169 ? 16.530 23.210 -4.440 1.00 48.59 169 ALA A O 1
ATOM 1400 N N . MET A 1 170 ? 15.727 22.472 -2.463 1.00 41.91 170 MET A N 1
ATOM 1401 C CA . MET A 1 170 ? 16.213 23.573 -1.607 1.00 41.91 170 MET A CA 1
ATOM 1402 C C . MET A 1 170 ? 17.426 23.163 -0.773 1.00 41.91 170 MET A C 1
ATOM 1404 O O . MET A 1 170 ? 18.302 24.039 -0.580 1.00 41.91 170 MET A O 1
#

Sequence (170 aa):
MEQIINDALIPMMNEGMLSIERIHDLIYIKELIDRVSTRKYIESRTAEDLFRKYGVMPNIITWGDYFQTEMASSLLELADADFKRAVSTVKFDIISCLQIFSNKESDFFNWVDTSYYEITAEGREYFDEDEEEIIHLKILKDYFVDLGVIDNFTEAEIQWYGSFDEAVAM

Radius of gyration: 17.94 Å; chains: 1; bounding box: 48×48×44 Å